Protein AF-A0A8H7N6A6-F1 (afdb_monomer_lite)

pLDDT: mean 78.44, std 23.25, range [28.3, 98.19]

Organism: Bionectria ochroleuca (NCBI:txid29856)

Structure (mmCIF, N/CA/C/O backbone):
data_AF-A0A8H7N6A6-F1
#
_entry.id   AF-A0A8H7N6A6-F1
#
loop_
_atom_site.group_PDB
_atom_site.id
_atom_site.type_symbol
_atom_site.label_atom_id
_atom_site.label_alt_id
_atom_site.label_comp_id
_atom_site.label_asym_id
_atom_site.label_entity_id
_atom_site.label_seq_id
_atom_site.pdbx_PDB_ins_code
_atom_site.Cartn_x
_atom_site.Cartn_y
_atom_site.Cartn_z
_atom_site.occupancy
_atom_site.B_iso_or_equiv
_atom_site.auth_seq_id
_atom_site.auth_comp_id
_atom_site.auth_asym_id
_atom_site.auth_atom_id
_atom_site.pdbx_PDB_model_num
ATOM 1 N N . MET A 1 1 ? -47.016 -8.097 -30.592 1.00 39.12 1 MET A N 1
ATOM 2 C CA . MET A 1 1 ? -47.260 -6.899 -29.763 1.00 39.12 1 MET A CA 1
ATOM 3 C C . MET A 1 1 ? -45.907 -6.439 -29.266 1.00 39.12 1 MET A C 1
ATOM 5 O O . MET A 1 1 ? -45.205 -7.237 -28.664 1.00 39.12 1 MET A O 1
ATOM 9 N N . ALA A 1 2 ? -45.489 -5.249 -29.687 1.00 33.84 2 ALA A N 1
ATOM 10 C CA . ALA A 1 2 ? -44.173 -4.687 -29.417 1.00 33.84 2 ALA A CA 1
ATOM 11 C C . ALA A 1 2 ? -44.199 -3.941 -28.079 1.00 33.84 2 ALA A C 1
ATOM 13 O O . ALA A 1 2 ? -45.105 -3.139 -27.869 1.00 33.84 2 ALA A O 1
ATOM 14 N N . GLU A 1 3 ? -43.209 -4.167 -27.219 1.00 33.84 3 GLU A N 1
ATOM 15 C CA . GLU A 1 3 ? -42.997 -3.360 -26.018 1.00 33.84 3 GLU A CA 1
ATOM 16 C C . GLU A 1 3 ? -41.668 -2.620 -26.182 1.00 33.84 3 GLU A C 1
ATOM 18 O O . GLU A 1 3 ? -40.612 -3.225 -26.368 1.00 33.84 3 GLU A O 1
ATOM 23 N N . LYS A 1 4 ? -41.763 -1.291 -26.248 1.00 35.66 4 LYS A N 1
ATOM 24 C CA . LYS A 1 4 ? -40.658 -0.369 -26.494 1.00 35.66 4 LYS A CA 1
ATOM 25 C C . LYS A 1 4 ? -40.392 0.407 -25.208 1.00 35.66 4 LYS A C 1
ATOM 27 O O . LYS A 1 4 ? -41.273 1.083 -24.691 1.00 35.66 4 LYS A O 1
ATOM 32 N N . THR A 1 5 ? -39.158 0.302 -24.738 1.00 40.09 5 THR A N 1
ATOM 33 C CA . THR A 1 5 ? -38.489 1.125 -23.726 1.00 40.09 5 THR A CA 1
ATOM 34 C C . THR A 1 5 ? -38.559 2.617 -24.070 1.00 40.09 5 THR A C 1
ATOM 36 O O . THR A 1 5 ? -38.318 2.963 -25.224 1.00 40.09 5 THR A O 1
ATOM 39 N N . SER A 1 6 ? -38.787 3.496 -23.084 1.00 33.41 6 SER A N 1
ATOM 40 C CA . SER A 1 6 ? -37.985 4.723 -22.876 1.00 33.41 6 SER A CA 1
ATOM 41 C C . SER A 1 6 ? -38.467 5.504 -21.648 1.00 33.41 6 SER A C 1
ATOM 43 O O . SER A 1 6 ? -39.597 5.982 -21.608 1.00 33.41 6 SER A O 1
ATOM 45 N N . ALA A 1 7 ? -37.570 5.678 -20.680 1.00 40.75 7 ALA A N 1
ATOM 46 C CA . ALA A 1 7 ? -37.582 6.787 -19.733 1.00 40.75 7 ALA A CA 1
ATOM 47 C C . ALA A 1 7 ? -36.915 8.010 -20.389 1.00 40.75 7 ALA A C 1
ATOM 49 O O . ALA A 1 7 ? -35.966 7.814 -21.141 1.00 40.75 7 ALA A O 1
ATOM 50 N N . THR A 1 8 ? -37.385 9.228 -20.100 1.00 30.12 8 THR A N 1
ATOM 51 C CA . THR A 1 8 ? -36.695 10.527 -20.316 1.00 30.12 8 THR A CA 1
ATOM 52 C C . THR A 1 8 ? -37.594 11.615 -19.716 1.00 30.12 8 THR A C 1
ATOM 54 O O . THR A 1 8 ? -38.739 11.743 -20.132 1.00 30.12 8 THR A O 1
ATOM 57 N N . SER A 1 9 ? -37.215 12.208 -18.583 1.00 31.91 9 SER A N 1
ATOM 58 C CA . SER A 1 9 ? -36.374 13.414 -18.444 1.00 31.91 9 SER A CA 1
ATOM 59 C C . SER A 1 9 ? -37.198 14.701 -18.521 1.00 31.91 9 SER A C 1
ATOM 61 O O . SER A 1 9 ? -37.598 15.138 -19.596 1.00 31.91 9 SER A O 1
ATOM 63 N N . GLU A 1 10 ? -37.394 15.306 -17.350 1.00 34.97 10 GLU A N 1
ATOM 64 C CA . GLU A 1 10 ? -37.836 16.686 -17.158 1.00 34.97 10 GLU A CA 1
ATOM 65 C C . GLU A 1 10 ? -36.846 17.670 -17.804 1.00 34.97 10 GLU A C 1
ATOM 67 O O . GLU A 1 10 ? -35.636 17.430 -17.861 1.00 34.97 10 GLU A O 1
ATOM 72 N N . SER A 1 11 ? -37.356 18.796 -18.300 1.00 30.48 11 SER A N 1
ATOM 73 C CA . SER A 1 11 ? -36.550 19.967 -18.635 1.00 30.48 11 SER A CA 1
ATOM 74 C C . SER A 1 11 ? -37.319 21.252 -18.353 1.00 30.48 11 SER A C 1
ATOM 76 O O . SER A 1 11 ? -38.506 21.381 -18.640 1.00 30.48 11 SER A O 1
ATOM 78 N N . LEU A 1 12 ? -36.561 22.152 -17.736 1.00 34.53 12 LEU A N 1
ATOM 79 C CA . LEU A 1 12 ? -36.854 23.467 -17.182 1.00 34.53 12 LEU A CA 1
ATOM 80 C C . LEU A 1 12 ? -37.311 24.491 -18.227 1.00 34.53 12 LEU A C 1
ATOM 82 O O . LEU A 1 12 ? -36.774 24.501 -19.331 1.00 34.53 12 LEU A O 1
ATOM 86 N N . GLN A 1 13 ? -38.193 25.407 -17.811 1.00 29.38 13 GLN A N 1
ATOM 87 C CA . GLN A 1 13 ? -38.386 26.797 -18.281 1.00 29.38 13 GLN A CA 1
ATOM 88 C C . GLN A 1 13 ? -39.581 27.358 -17.472 1.00 29.38 13 GLN A C 1
ATOM 90 O O . GLN A 1 13 ? -40.578 26.664 -17.328 1.00 29.38 13 GLN A O 1
ATOM 95 N N . SER A 1 14 ? -39.571 28.515 -16.807 1.00 28.30 14 SER A N 1
ATOM 96 C CA . SER A 1 14 ? -38.978 29.813 -17.134 1.00 28.30 14 SER A CA 1
ATOM 97 C C . SER A 1 14 ? -38.929 30.679 -15.865 1.00 28.30 14 SER A C 1
ATOM 99 O O . SER A 1 14 ? -39.858 30.624 -15.061 1.00 28.30 14 SER A O 1
ATOM 101 N N . LEU A 1 15 ? -37.893 31.504 -15.700 1.00 29.62 15 LEU A N 1
ATOM 102 C CA . LEU A 1 15 ? -37.878 32.600 -14.724 1.00 29.62 15 LEU A CA 1
ATOM 103 C C . LEU A 1 15 ? -38.031 33.926 -15.474 1.00 29.62 15 LEU A C 1
ATOM 105 O O . LEU A 1 15 ? -37.328 34.186 -16.449 1.00 29.62 15 LEU A O 1
ATOM 109 N N . GLU A 1 16 ? -39.005 34.708 -15.023 1.00 35.50 16 GLU A N 1
ATOM 110 C CA . GLU A 1 16 ? -39.427 36.009 -15.538 1.00 35.50 16 GLU A CA 1
ATOM 111 C C . GLU A 1 16 ? -38.366 37.099 -15.306 1.00 35.50 16 GLU A C 1
ATOM 113 O O . GLU A 1 16 ? -37.697 37.127 -14.273 1.00 35.50 16 GLU A O 1
ATOM 118 N N . VAL A 1 17 ? -38.234 38.008 -16.277 1.00 38.28 17 VAL A N 1
ATOM 119 C CA . VAL A 1 17 ? -37.330 39.170 -16.272 1.00 38.28 17 VAL A CA 1
ATOM 120 C C . VAL A 1 17 ? -38.139 40.427 -15.951 1.00 38.28 17 VAL A C 1
ATOM 122 O O . VAL A 1 17 ? -39.133 40.683 -16.624 1.00 38.28 17 VAL A O 1
ATOM 125 N N . LEU A 1 18 ? -37.685 41.241 -14.994 1.00 29.59 18 LEU A N 1
ATOM 126 C CA . LEU A 1 18 ? -38.195 42.591 -14.692 1.00 29.59 18 LEU A CA 1
ATOM 127 C C . LEU A 1 18 ? -37.026 43.488 -14.204 1.00 29.59 18 LEU A C 1
ATOM 129 O O . LEU A 1 18 ? -35.989 42.953 -13.812 1.00 29.59 18 LEU A O 1
ATOM 133 N N . PRO A 1 19 ? -37.114 44.827 -14.327 1.00 32.38 19 PRO A N 1
ATOM 134 C CA . PRO A 1 19 ? -36.216 45.599 -15.183 1.00 32.38 19 PRO A CA 1
ATOM 135 C C . PRO A 1 19 ? -35.225 46.504 -14.437 1.00 32.38 19 PRO A C 1
ATOM 137 O O . PRO A 1 19 ? -35.379 46.817 -13.260 1.00 32.38 19 PRO A O 1
ATOM 140 N N . LEU A 1 20 ? -34.214 46.928 -15.200 1.00 35.66 20 LEU A N 1
ATOM 141 C CA . LEU A 1 20 ? -33.162 47.883 -14.854 1.00 35.66 20 LEU A CA 1
ATOM 142 C C . LEU A 1 20 ? -33.741 49.276 -14.578 1.00 35.66 20 LEU A C 1
ATOM 144 O O . LEU A 1 20 ? -34.381 49.839 -15.467 1.00 35.66 20 LEU A O 1
ATOM 148 N N . ASP A 1 21 ? -33.431 49.841 -13.410 1.00 31.14 21 ASP A N 1
ATOM 149 C CA . ASP A 1 21 ? -33.543 51.279 -13.174 1.00 31.14 21 ASP A CA 1
ATOM 150 C C . ASP A 1 21 ? -32.323 51.847 -12.424 1.00 31.14 21 ASP A C 1
ATOM 152 O O . ASP A 1 21 ? -31.780 51.228 -11.511 1.00 31.14 21 ASP A O 1
ATOM 156 N N . GLU A 1 22 ? -31.925 53.003 -12.948 1.00 32.84 22 GLU A N 1
ATOM 157 C CA . GLU A 1 22 ? -30.964 54.068 -12.639 1.00 32.84 22 GLU A CA 1
ATOM 158 C C . GLU A 1 22 ? -29.810 53.986 -11.615 1.00 32.84 22 GLU A C 1
ATOM 160 O O . GLU A 1 22 ? -29.788 53.283 -10.612 1.00 32.84 22 GLU A O 1
ATOM 165 N N . ALA A 1 23 ? -28.796 54.802 -11.931 1.00 34.81 23 ALA A N 1
ATOM 166 C CA . ALA A 1 23 ? -27.423 54.764 -11.452 1.00 34.81 23 ALA A CA 1
ATOM 167 C C . ALA A 1 23 ? -27.067 55.795 -10.354 1.00 34.81 23 ALA A C 1
ATOM 169 O O . ALA A 1 23 ? -27.567 56.916 -10.350 1.00 34.81 23 ALA A O 1
ATOM 170 N N . ALA A 1 24 ? -26.012 55.428 -9.602 1.00 30.89 24 ALA A N 1
ATOM 171 C CA . ALA A 1 24 ? -24.982 56.258 -8.939 1.00 30.89 24 ALA A CA 1
ATOM 172 C C . ALA A 1 24 ? -25.265 56.825 -7.518 1.00 30.89 24 ALA A C 1
ATOM 174 O O . ALA A 1 24 ? -26.418 57.072 -7.183 1.00 30.89 24 ALA A O 1
ATOM 175 N N . PRO A 1 25 ? -24.227 57.099 -6.678 1.00 35.62 25 PRO A N 1
ATOM 176 C CA . PRO A 1 25 ? -22.789 57.098 -6.969 1.00 35.62 25 PRO A CA 1
ATOM 177 C C . PRO A 1 25 ? -21.911 56.217 -6.055 1.00 35.62 25 PRO A C 1
ATOM 179 O O . PRO A 1 25 ? -22.308 55.719 -5.005 1.00 35.62 25 PRO A O 1
ATOM 182 N N . ALA A 1 26 ? -20.665 56.067 -6.504 1.00 42.75 26 ALA A N 1
ATOM 183 C CA . ALA A 1 26 ? -19.569 55.380 -5.846 1.00 42.75 26 ALA A CA 1
ATOM 184 C C . ALA A 1 26 ? -19.300 55.890 -4.421 1.00 42.75 26 ALA A C 1
ATOM 186 O O . ALA A 1 26 ? -19.017 57.071 -4.211 1.00 42.75 26 ALA A O 1
ATOM 187 N N . GLN A 1 27 ? -19.284 54.961 -3.468 1.00 30.52 27 GLN A N 1
ATOM 188 C CA . GLN A 1 27 ? -18.574 55.117 -2.207 1.00 30.52 27 GLN A CA 1
ATOM 189 C C . GLN A 1 27 ? -17.660 53.911 -2.031 1.00 30.52 27 GLN A C 1
ATOM 191 O O . GLN A 1 27 ? -18.108 52.772 -1.900 1.00 30.52 27 GLN A O 1
ATOM 196 N N . SER A 1 28 ? -16.364 54.197 -2.103 1.00 42.62 28 SER A N 1
ATOM 197 C CA . SER A 1 28 ? -15.262 53.291 -1.827 1.00 42.62 28 SER A CA 1
ATOM 198 C C . SER A 1 28 ? -15.495 52.610 -0.481 1.00 42.62 28 SER A C 1
ATOM 200 O O . SER A 1 28 ? -15.364 53.240 0.565 1.00 42.62 28 SER A O 1
ATOM 202 N N . THR A 1 29 ? -15.876 51.340 -0.516 1.00 35.31 29 THR A N 1
ATOM 203 C CA . THR A 1 29 ? -15.938 50.478 0.661 1.00 35.31 29 THR A CA 1
ATOM 204 C C . THR A 1 29 ? -14.826 49.459 0.513 1.00 35.31 29 THR A C 1
ATOM 206 O O . THR A 1 29 ? -14.691 48.789 -0.509 1.00 35.31 29 THR A O 1
ATOM 209 N N . GLU A 1 30 ? -13.941 49.502 1.497 1.00 36.34 30 GLU A N 1
ATOM 210 C CA . GLU A 1 30 ? -12.704 48.752 1.607 1.00 36.34 30 GLU A CA 1
ATOM 211 C C . GLU A 1 30 ? -12.923 47.276 1.266 1.00 36.34 30 GLU A C 1
ATOM 213 O O . GLU A 1 30 ? -13.859 46.642 1.753 1.00 36.34 30 GLU A O 1
ATOM 218 N N . ALA A 1 31 ? -12.041 46.730 0.425 1.00 40.84 31 ALA A N 1
ATOM 219 C CA . ALA A 1 31 ? -11.913 45.296 0.243 1.00 40.84 31 ALA A CA 1
ATOM 220 C C . ALA A 1 31 ? -11.417 44.698 1.565 1.00 40.84 31 ALA A C 1
ATOM 222 O O . ALA A 1 31 ? -10.217 44.581 1.805 1.00 40.84 31 ALA A O 1
ATOM 223 N N . VAL A 1 32 ? -12.359 44.373 2.446 1.00 48.25 32 VAL A N 1
ATOM 224 C CA . VAL A 1 32 ? -12.123 43.446 3.542 1.00 48.25 32 VAL A CA 1
ATOM 225 C C . VAL A 1 32 ? -11.928 42.089 2.876 1.00 48.25 32 VAL A C 1
ATOM 227 O O . VAL A 1 32 ? -12.864 41.532 2.305 1.00 48.25 32 VAL A O 1
ATOM 230 N N . GLU A 1 33 ? -10.687 41.603 2.873 1.00 53.38 33 GLU A N 1
ATOM 231 C CA . GLU A 1 33 ? -10.379 40.203 2.597 1.00 53.38 33 GLU A CA 1
ATOM 232 C C . GLU A 1 33 ? -11.205 39.354 3.566 1.00 53.38 33 GLU A C 1
ATOM 234 O O . GLU A 1 33 ? -10.869 39.229 4.742 1.00 53.38 33 GLU A O 1
ATOM 239 N N . GLU A 1 34 ? -12.326 38.821 3.081 1.00 52.47 34 GLU A N 1
ATOM 240 C CA . GLU A 1 34 ? -13.097 37.793 3.769 1.00 52.47 34 GLU A CA 1
ATOM 241 C C . GLU A 1 34 ? -12.142 36.620 4.044 1.00 52.47 34 GLU A C 1
ATOM 243 O O . GLU A 1 34 ? -11.685 35.965 3.097 1.00 52.47 34 GLU A O 1
ATOM 248 N N . PRO A 1 35 ? -11.780 36.353 5.313 1.00 53.50 35 PRO A N 1
ATOM 249 C CA . PRO A 1 35 ? -10.972 35.194 5.629 1.00 53.50 35 PRO A CA 1
ATOM 250 C C . PRO A 1 35 ? -11.799 33.978 5.234 1.00 53.50 35 PRO A C 1
ATOM 252 O O . PRO A 1 35 ? -12.942 33.858 5.671 1.00 53.50 35 PRO A O 1
ATOM 255 N N . ALA A 1 36 ? -11.230 33.110 4.392 1.00 61.38 36 ALA A N 1
ATO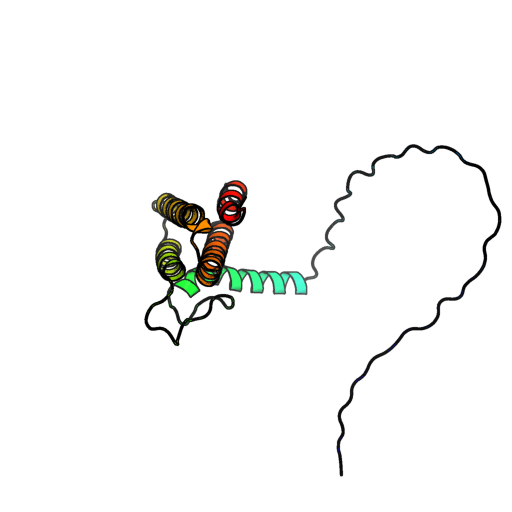M 256 C CA . ALA A 1 36 ? -11.862 31.894 3.896 1.00 61.38 36 ALA A CA 1
ATOM 257 C C . ALA A 1 36 ? -12.638 31.193 5.021 1.00 61.38 36 ALA A C 1
ATOM 259 O O . ALA A 1 36 ? -12.068 30.518 5.882 1.00 61.38 36 ALA A O 1
ATOM 260 N N . THR A 1 37 ? -13.951 31.411 5.047 1.00 61.44 37 THR A N 1
ATOM 261 C CA . THR A 1 37 ? -14.814 30.887 6.092 1.00 61.44 37 THR A CA 1
ATOM 262 C C . THR A 1 37 ? -14.993 29.417 5.779 1.00 61.44 37 THR A C 1
ATOM 264 O O . THR A 1 37 ? -15.627 29.042 4.791 1.00 61.44 37 THR A O 1
ATOM 267 N N . LEU A 1 38 ? -14.374 28.567 6.601 1.00 62.59 38 LEU A N 1
ATOM 268 C CA . LEU A 1 38 ? -14.543 27.123 6.516 1.00 62.59 38 LEU A CA 1
ATOM 269 C C . LEU A 1 38 ? -16.036 26.835 6.658 1.00 62.59 38 LEU A C 1
ATOM 271 O O . LEU A 1 38 ? -16.612 26.976 7.737 1.00 62.59 38 LEU A O 1
ATOM 275 N N . THR A 1 39 ? -16.681 26.501 5.543 1.00 70.69 39 THR A N 1
ATOM 276 C CA . THR A 1 39 ? -18.106 26.202 5.533 1.00 70.69 39 THR A CA 1
ATOM 277 C C . THR A 1 39 ? -18.290 24.943 6.360 1.00 70.69 39 THR A C 1
ATOM 279 O O . THR A 1 39 ? -17.727 23.897 6.032 1.00 70.69 39 THR A O 1
ATOM 282 N N . ALA A 1 40 ? -19.024 25.051 7.468 1.00 67.94 40 ALA A N 1
ATOM 283 C CA . ALA A 1 40 ? -19.257 23.917 8.343 1.00 67.94 40 ALA A CA 1
ATOM 284 C C . ALA A 1 40 ? -19.888 22.784 7.525 1.00 67.94 40 ALA A C 1
ATOM 286 O O . ALA A 1 40 ? -20.959 22.952 6.934 1.00 67.94 40 ALA A O 1
ATOM 287 N N . LEU A 1 41 ? -19.207 21.637 7.473 1.00 66.19 41 LEU A N 1
ATOM 288 C CA . LEU A 1 41 ? -19.764 20.435 6.872 1.00 66.19 41 LEU A CA 1
ATOM 289 C C . LEU A 1 41 ? -21.067 20.127 7.611 1.00 66.19 41 LEU A C 1
ATOM 291 O O . LEU A 1 41 ? -21.072 19.963 8.833 1.00 66.19 41 LEU A O 1
ATOM 295 N N . LYS A 1 42 ? -22.183 20.112 6.873 1.00 71.44 42 LYS A N 1
ATOM 296 C CA . LYS A 1 42 ? -23.501 19.771 7.414 1.00 71.44 42 LYS A CA 1
ATOM 297 C C . LYS A 1 42 ? -23.368 18.460 8.187 1.00 71.44 42 LYS A C 1
ATOM 299 O O . LYS A 1 42 ? -22.829 17.499 7.640 1.00 71.44 42 LYS A O 1
ATOM 304 N N . GLN A 1 43 ? -23.819 18.450 9.446 1.00 69.19 43 GLN A N 1
ATOM 305 C CA . GLN A 1 43 ? -23.735 17.271 10.310 1.00 69.19 43 GLN A CA 1
ATOM 306 C C . GLN A 1 43 ? -24.245 16.045 9.546 1.00 69.19 43 GLN A C 1
ATOM 308 O O . GLN A 1 43 ? -25.318 16.098 8.935 1.00 69.19 43 GLN A O 1
ATOM 313 N N . SER A 1 44 ? -23.428 14.990 9.514 1.00 68.56 44 SER A N 1
ATOM 314 C CA . SER A 1 44 ? -23.713 13.781 8.745 1.00 68.56 44 SER A CA 1
ATOM 315 C C . SER A 1 44 ? -25.041 13.187 9.198 1.00 68.56 44 SER A C 1
ATOM 317 O O . SER A 1 44 ? -25.276 13.041 10.397 1.00 68.56 44 SER A O 1
ATOM 319 N N . SER A 1 45 ? -25.915 12.843 8.250 1.00 85.94 45 SER A N 1
ATOM 320 C CA . SER A 1 45 ? -27.124 12.098 8.588 1.00 85.94 45 SER A CA 1
ATOM 321 C C . SER A 1 45 ? -26.742 10.711 9.137 1.00 85.94 45 SER A C 1
ATOM 323 O O . SER A 1 45 ? -25.666 10.203 8.796 1.00 85.94 45 SER A O 1
ATOM 325 N N . PRO A 1 46 ? -27.595 10.069 9.953 1.00 88.19 46 PRO A N 1
ATOM 326 C CA . PRO A 1 46 ? -27.321 8.729 10.478 1.00 88.19 46 PRO A CA 1
ATOM 327 C C . PRO A 1 46 ? -26.989 7.702 9.379 1.00 88.19 46 PRO A C 1
ATOM 329 O O . PRO A 1 46 ? -26.144 6.827 9.560 1.00 88.19 46 PRO A O 1
ATOM 332 N N . GLU A 1 47 ? -27.606 7.829 8.202 1.00 89.25 47 GLU A N 1
ATOM 333 C CA . GLU A 1 47 ? -27.354 6.967 7.042 1.00 89.25 47 GLU A CA 1
ATOM 334 C C . GLU A 1 47 ? -25.960 7.196 6.438 1.00 89.25 47 GLU A C 1
ATOM 336 O O . GLU A 1 47 ? -25.298 6.244 6.008 1.00 89.25 47 GLU A O 1
ATOM 341 N N . ALA A 1 48 ? -25.495 8.448 6.415 1.00 89.50 48 ALA A N 1
ATOM 342 C CA . ALA A 1 48 ? -24.156 8.792 5.951 1.00 89.50 48 ALA A CA 1
ATOM 343 C C . ALA A 1 48 ? -23.083 8.247 6.906 1.00 89.50 48 ALA A C 1
ATOM 345 O O . ALA A 1 48 ? -22.078 7.703 6.449 1.00 89.50 48 ALA A O 1
ATOM 346 N N . GLU A 1 49 ? -23.319 8.321 8.218 1.00 90.19 49 GLU A N 1
ATOM 347 C CA . GLU A 1 49 ? -22.421 7.772 9.240 1.00 90.19 49 GLU A CA 1
ATOM 348 C C . GLU A 1 49 ? -22.327 6.238 9.164 1.00 90.19 49 GLU A C 1
ATOM 350 O O . GLU A 1 49 ? -21.229 5.668 9.170 1.00 90.19 49 GLU A O 1
ATOM 355 N N . ALA A 1 50 ? -23.467 5.559 8.996 1.00 92.25 50 ALA A N 1
ATOM 356 C CA . ALA A 1 50 ? -23.503 4.114 8.781 1.00 92.25 50 ALA A CA 1
ATOM 357 C C . ALA A 1 50 ? -22.732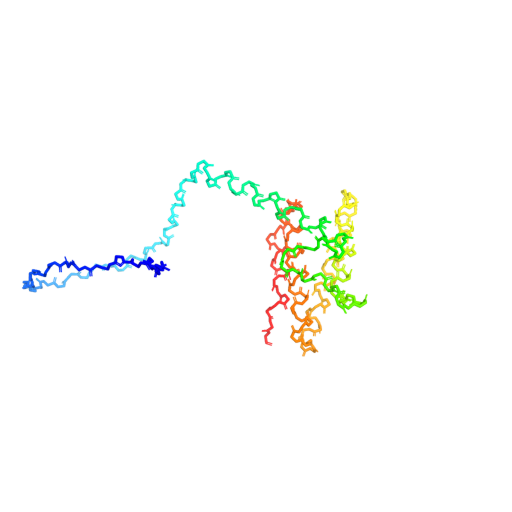 3.708 7.511 1.00 92.25 50 ALA A C 1
ATOM 359 O O . ALA A 1 50 ? -21.913 2.786 7.539 1.00 92.25 50 ALA A O 1
ATOM 360 N N . SER A 1 51 ? -22.937 4.435 6.409 1.00 93.44 51 SER A N 1
ATOM 361 C CA . SER A 1 51 ? -22.246 4.179 5.139 1.00 93.44 51 SER A CA 1
ATOM 362 C C . SER A 1 51 ? -20.735 4.395 5.258 1.00 93.44 51 SER A C 1
ATOM 364 O O . SER A 1 51 ? -19.952 3.563 4.796 1.00 93.44 51 SER A O 1
ATOM 366 N N . ALA A 1 52 ? -20.310 5.470 5.929 1.00 92.69 52 ALA A N 1
ATOM 367 C CA . ALA A 1 52 ? -18.902 5.750 6.188 1.00 92.69 52 ALA A CA 1
ATOM 368 C C . ALA A 1 52 ? -18.257 4.643 7.031 1.00 92.69 52 ALA A C 1
ATOM 370 O O . ALA A 1 52 ? -17.161 4.182 6.716 1.00 92.69 52 ALA A O 1
ATOM 371 N N . THR A 1 53 ? -18.960 4.146 8.050 1.00 93.31 53 THR A N 1
ATOM 372 C CA . THR A 1 53 ? -18.473 3.052 8.900 1.00 93.31 53 THR A CA 1
ATOM 373 C C . THR A 1 53 ? -18.218 1.785 8.087 1.00 93.31 53 THR A C 1
ATOM 375 O O . THR A 1 53 ? -17.169 1.153 8.244 1.00 93.31 53 THR A O 1
ATOM 378 N N . ILE A 1 54 ? -19.132 1.433 7.180 1.00 95.12 54 ILE A N 1
ATOM 379 C CA . ILE A 1 54 ? -18.976 0.279 6.286 1.00 95.12 54 ILE A CA 1
ATOM 380 C C . ILE A 1 54 ? -17.779 0.482 5.354 1.00 95.12 54 ILE A C 1
ATOM 382 O O . ILE A 1 54 ? -16.915 -0.391 5.270 1.00 95.12 54 ILE A O 1
ATOM 386 N N . LEU A 1 55 ? -17.675 1.646 4.706 1.00 94.00 55 LEU A N 1
ATOM 387 C CA . LEU A 1 55 ? -16.552 1.957 3.818 1.00 94.00 55 LEU A CA 1
ATOM 388 C C . LEU A 1 55 ? -15.210 1.878 4.547 1.00 94.00 55 LEU A C 1
ATOM 390 O O . LEU A 1 55 ? -14.255 1.313 4.015 1.00 94.00 55 LEU A O 1
ATOM 394 N N . MET A 1 56 ? -15.140 2.369 5.784 1.00 92.88 56 MET A N 1
ATOM 395 C CA . MET A 1 56 ? -13.917 2.280 6.573 1.00 92.88 56 MET A CA 1
ATOM 396 C C . MET A 1 56 ? -13.562 0.839 6.947 1.00 92.88 56 MET A C 1
ATOM 398 O O . MET A 1 56 ? -12.378 0.509 6.976 1.00 92.88 56 MET A O 1
ATOM 402 N N . HIS A 1 57 ? -14.541 -0.041 7.182 1.00 93.94 57 HIS A N 1
ATOM 403 C CA . HIS A 1 57 ? -14.272 -1.475 7.348 1.00 93.94 57 HIS A CA 1
ATOM 404 C C . HIS A 1 57 ? -13.734 -2.101 6.056 1.00 93.94 57 HIS A C 1
ATOM 406 O O . HIS A 1 57 ? -12.768 -2.864 6.105 1.00 93.94 57 HIS A O 1
ATOM 412 N N . CYS A 1 58 ? -14.298 -1.740 4.899 1.00 93.88 58 CYS A N 1
ATOM 413 C CA . CYS A 1 58 ? -13.798 -2.200 3.605 1.00 93.88 58 CYS A CA 1
ATOM 414 C C . CYS A 1 58 ? -12.344 -1.762 3.389 1.00 93.88 58 CYS A C 1
ATOM 416 O O . CYS A 1 58 ? -11.488 -2.608 3.151 1.00 93.88 58 CYS A O 1
ATOM 418 N N . ILE A 1 59 ? -12.036 -0.474 3.552 1.00 95.00 59 ILE A N 1
ATOM 419 C CA . ILE A 1 59 ? -10.680 0.062 3.358 1.00 95.00 59 ILE A CA 1
ATOM 420 C C . ILE A 1 59 ? -9.686 -0.590 4.331 1.00 95.00 59 ILE A C 1
ATOM 422 O O . ILE A 1 59 ? -8.595 -0.990 3.922 1.00 95.00 59 ILE A O 1
ATOM 426 N N . ARG A 1 60 ? -10.077 -0.792 5.598 1.00 95.12 60 ARG A N 1
ATOM 427 C CA . ARG A 1 60 ? -9.249 -1.476 6.608 1.00 95.12 60 ARG A CA 1
ATOM 428 C C . ARG A 1 60 ? -8.891 -2.916 6.244 1.00 95.12 60 ARG A C 1
ATOM 430 O O . ARG A 1 60 ? -7.860 -3.412 6.692 1.00 95.12 60 ARG A O 1
ATOM 437 N N . SER A 1 61 ? -9.701 -3.580 5.422 1.00 96.81 61 SER A N 1
ATOM 438 C CA . SER A 1 61 ? -9.428 -4.948 4.971 1.00 96.81 61 SER A CA 1
ATOM 439 C C . SER A 1 61 ? -8.364 -5.031 3.868 1.00 96.81 61 SER A C 1
ATOM 441 O O . SER A 1 61 ? -7.799 -6.101 3.646 1.00 96.81 61 SER A O 1
ATOM 443 N N . TYR A 1 62 ? -8.032 -3.922 3.197 1.00 97.62 62 TYR A N 1
ATOM 444 C CA . TYR A 1 62 ? -7.185 -3.944 1.999 1.00 97.62 62 TYR A CA 1
ATOM 445 C C . TYR A 1 62 ? -5.748 -4.449 2.234 1.00 97.62 62 TYR A C 1
ATOM 447 O O . TYR A 1 62 ? -5.267 -5.235 1.415 1.00 97.62 62 TYR A O 1
ATOM 455 N N . PRO A 1 63 ? -5.066 -4.129 3.352 1.00 97.19 63 PRO A N 1
ATOM 456 C CA . PRO A 1 63 ? -3.786 -4.762 3.672 1.00 97.19 63 PRO A CA 1
ATOM 457 C C . PRO A 1 63 ? -3.895 -6.286 3.858 1.00 97.19 63 PRO A C 1
ATOM 459 O O . PRO A 1 63 ? -3.026 -7.025 3.409 1.00 97.19 63 PRO A O 1
ATOM 462 N N . GLN A 1 64 ? -4.980 -6.794 4.455 1.00 97.62 64 GLN A N 1
ATOM 463 C CA . GLN A 1 64 ? -5.199 -8.244 4.592 1.00 97.62 64 GLN A CA 1
ATOM 464 C C . GLN A 1 64 ? -5.532 -8.908 3.250 1.00 97.62 64 GLN A C 1
ATOM 466 O O . GLN A 1 64 ? -5.098 -10.020 2.957 1.00 97.62 64 GLN A O 1
ATOM 471 N N . MET A 1 65 ? -6.274 -8.207 2.401 1.00 98.06 65 MET A N 1
ATOM 472 C CA . MET A 1 65 ? -6.583 -8.614 1.033 1.00 98.06 65 MET A CA 1
ATOM 473 C C . MET A 1 65 ? -5.323 -8.789 0.172 1.00 98.06 65 MET A C 1
ATOM 475 O O . MET A 1 65 ? -5.278 -9.680 -0.676 1.00 98.06 65 MET A O 1
ATOM 479 N N . MET A 1 66 ? -4.260 -8.025 0.445 1.00 97.88 66 MET A N 1
ATOM 480 C CA . MET A 1 66 ? -2.958 -8.167 -0.218 1.00 97.88 66 MET A CA 1
ATOM 481 C C . MET A 1 66 ? -2.194 -9.452 0.147 1.00 97.88 66 MET A C 1
ATOM 483 O O . MET A 1 66 ? -1.199 -9.761 -0.500 1.00 97.88 66 MET A O 1
ATOM 487 N N . LEU A 1 67 ? -2.646 -10.259 1.117 1.00 96.81 67 LEU A N 1
ATOM 488 C CA . LEU A 1 67 ? -1.984 -11.528 1.458 1.00 96.81 67 LEU A CA 1
ATOM 489 C C . LEU A 1 67 ? -2.110 -12.590 0.355 1.00 96.81 67 LEU A C 1
ATOM 491 O O . LEU A 1 67 ? -1.320 -13.536 0.318 1.00 96.81 67 LEU A O 1
ATOM 495 N N . ARG A 1 68 ? -3.104 -12.470 -0.536 1.00 95.06 68 ARG A N 1
ATOM 496 C CA . ARG A 1 68 ? -3.348 -13.417 -1.634 1.00 95.06 68 ARG A CA 1
ATOM 497 C C . ARG A 1 68 ? -3.696 -12.664 -2.913 1.00 95.06 68 ARG A C 1
ATOM 499 O O . ARG A 1 68 ? -4.491 -11.732 -2.897 1.00 95.06 68 ARG A O 1
ATOM 506 N N . ARG A 1 69 ? -3.159 -13.117 -4.050 1.00 93.38 69 ARG A N 1
ATOM 507 C CA . ARG A 1 69 ? -3.372 -12.469 -5.362 1.00 93.38 69 ARG A CA 1
ATOM 508 C C . ARG A 1 69 ? -4.850 -12.409 -5.762 1.00 93.38 69 ARG A C 1
ATOM 510 O O . ARG A 1 69 ? -5.296 -11.444 -6.367 1.00 93.38 69 ARG A O 1
ATOM 517 N N . GLN A 1 70 ? -5.617 -13.443 -5.419 1.00 93.00 70 GLN A N 1
ATOM 518 C CA . GLN A 1 70 ? -7.035 -13.563 -5.777 1.00 93.00 70 GLN A CA 1
ATOM 519 C C . GLN A 1 70 ? -7.934 -12.622 -4.973 1.00 93.00 70 GLN A C 1
ATOM 521 O O . GLN A 1 70 ? -9.077 -12.401 -5.359 1.00 93.00 70 GLN A O 1
ATOM 526 N N . THR A 1 71 ? -7.436 -12.102 -3.852 1.00 96.06 71 THR A N 1
ATOM 527 C CA . THR A 1 71 ? -8.198 -11.244 -2.946 1.00 96.06 71 THR A CA 1
ATOM 528 C C . THR A 1 71 ? -7.738 -9.804 -3.010 1.00 96.06 71 THR A C 1
ATOM 530 O O . THR A 1 71 ? -8.045 -9.063 -2.092 1.00 96.06 71 THR A O 1
ATOM 533 N N . PHE A 1 72 ? -6.995 -9.398 -4.041 1.00 97.12 72 PHE A N 1
ATOM 534 C CA . PHE A 1 72 ? -6.521 -8.026 -4.145 1.00 97.12 72 PHE A CA 1
ATOM 535 C C . PHE A 1 72 ? -7.652 -6.990 -4.075 1.00 97.12 72 PHE A C 1
ATOM 537 O O . PHE A 1 72 ? -8.771 -7.262 -4.520 1.00 97.12 72 PHE A O 1
ATOM 544 N N . PRO A 1 73 ? -7.369 -5.796 -3.519 1.00 97.00 73 PRO A N 1
ATOM 545 C CA . PRO A 1 73 ? -8.320 -4.691 -3.494 1.00 97.00 73 PRO A CA 1
ATOM 546 C C . PRO A 1 73 ? -8.849 -4.347 -4.893 1.00 97.00 73 PRO A C 1
ATOM 548 O O . PRO A 1 73 ? -8.130 -4.522 -5.876 1.00 97.00 73 PRO A O 1
ATOM 551 N N . PRO A 1 74 ? -10.073 -3.798 -5.007 1.00 94.81 74 PRO A N 1
ATOM 552 C CA . PRO A 1 74 ? -10.774 -3.639 -6.289 1.00 94.81 74 PRO A CA 1
ATOM 553 C C . PRO A 1 74 ? -10.085 -2.701 -7.297 1.00 94.81 74 PRO A C 1
ATOM 555 O O . PRO A 1 74 ? -10.459 -2.679 -8.465 1.00 94.81 74 PRO A O 1
ATOM 558 N N . PHE A 1 75 ? -9.070 -1.943 -6.875 1.00 95.12 75 PHE A N 1
ATOM 559 C CA . PHE A 1 75 ? -8.255 -1.086 -7.741 1.00 95.12 75 PHE A CA 1
ATOM 560 C C . PHE A 1 75 ? -6.968 -1.761 -8.250 1.00 95.12 75 PHE A C 1
ATOM 562 O O . PHE A 1 75 ? -6.226 -1.157 -9.028 1.00 95.12 75 PHE A O 1
ATOM 569 N N . ILE A 1 76 ? -6.686 -2.998 -7.828 1.00 96.12 76 ILE A N 1
ATOM 570 C CA . ILE A 1 76 ? -5.522 -3.783 -8.245 1.00 96.12 76 ILE A CA 1
ATOM 571 C C . ILE A 1 76 ? -6.011 -5.007 -9.013 1.00 96.12 76 ILE A C 1
ATOM 573 O O . ILE A 1 76 ? -6.746 -5.847 -8.500 1.00 96.12 76 ILE A O 1
ATOM 577 N N . HIS A 1 77 ? -5.574 -5.133 -10.264 1.00 92.50 77 HIS A N 1
ATOM 578 C CA . HIS A 1 77 ? -5.917 -6.291 -11.077 1.00 92.50 77 HIS A CA 1
ATOM 579 C C . HIS A 1 77 ? -5.305 -7.578 -10.463 1.00 92.50 77 HIS A C 1
ATOM 581 O O . HIS A 1 77 ? -4.137 -7.558 -10.077 1.00 92.50 77 HIS A O 1
ATOM 587 N N . PRO A 1 78 ? -6.010 -8.727 -10.405 1.00 86.44 78 PRO A N 1
ATOM 588 C CA . PRO A 1 78 ? -5.469 -9.973 -9.826 1.00 86.44 78 PRO A CA 1
ATOM 589 C C . PRO A 1 78 ? -4.323 -10.633 -10.616 1.00 86.44 78 PRO A C 1
ATOM 591 O O . PRO A 1 78 ? -3.719 -11.594 -10.149 1.00 86.44 78 PRO A O 1
ATOM 594 N N . HIS A 1 79 ? -4.042 -10.149 -11.831 1.00 89.56 79 HIS A N 1
ATOM 595 C CA . HIS A 1 79 ? -3.020 -10.674 -12.756 1.00 89.56 79 HIS A CA 1
ATOM 596 C C . HIS A 1 79 ? -3.156 -12.179 -13.049 1.00 89.56 79 HIS A C 1
ATOM 598 O O . HIS A 1 79 ? -2.168 -12.862 -13.281 1.00 89.56 79 HIS A O 1
ATOM 604 N N . TRP A 1 80 ? -4.389 -12.696 -13.092 1.00 87.44 80 TRP A N 1
ATOM 605 C CA . TRP A 1 80 ? -4.682 -14.122 -13.311 1.00 87.44 80 TRP A CA 1
ATOM 606 C C . TRP A 1 80 ? -4.137 -14.689 -14.632 1.00 87.44 80 TRP A C 1
ATOM 608 O O . TRP A 1 80 ? -3.920 -15.891 -14.734 1.00 87.44 80 TRP A O 1
ATOM 618 N N . HIS A 1 81 ? -3.910 -13.834 -15.631 1.00 87.38 81 HIS A N 1
ATOM 619 C CA . HIS A 1 81 ? -3.370 -14.212 -16.938 1.00 87.38 81 HIS A CA 1
ATOM 620 C C . HIS A 1 81 ? -1.835 -14.302 -16.973 1.00 87.38 81 HIS A C 1
ATOM 622 O O . HIS A 1 81 ? -1.286 -14.741 -17.980 1.00 87.38 81 HIS A O 1
ATOM 628 N N . THR A 1 82 ? -1.136 -13.890 -15.909 1.00 87.62 82 THR A N 1
ATOM 629 C CA . THR A 1 82 ? 0.332 -13.861 -15.861 1.00 87.62 82 THR A CA 1
ATOM 630 C C . THR A 1 82 ? 0.842 -14.731 -14.720 1.00 87.62 82 THR A C 1
ATOM 632 O O . THR A 1 82 ? 0.390 -14.623 -13.583 1.00 87.62 82 THR A O 1
ATOM 635 N N . GLU A 1 83 ? 1.840 -15.572 -14.992 1.00 87.50 83 GLU A N 1
ATOM 636 C CA . GLU A 1 83 ? 2.456 -16.422 -13.962 1.00 87.50 83 GLU A CA 1
ATOM 637 C C . GLU A 1 83 ? 3.177 -15.593 -12.884 1.00 87.50 83 GLU A C 1
ATOM 639 O O . GLU A 1 83 ? 3.111 -15.874 -11.678 1.00 87.50 83 GLU A O 1
ATOM 644 N N . ARG A 1 84 ? 3.854 -14.528 -13.328 1.00 89.69 84 ARG A N 1
ATOM 645 C CA . ARG A 1 84 ? 4.606 -13.604 -12.480 1.00 89.69 84 ARG A CA 1
ATOM 646 C C . ARG A 1 84 ? 3.816 -12.324 -12.250 1.00 89.69 84 ARG A C 1
ATOM 648 O O . ARG A 1 84 ? 3.345 -11.685 -13.186 1.00 89.69 84 ARG A O 1
ATOM 655 N N . LEU A 1 85 ? 3.694 -11.959 -10.982 1.00 92.62 85 LEU A N 1
ATOM 656 C CA . LEU A 1 85 ? 3.127 -10.684 -10.572 1.00 92.62 85 LEU A CA 1
ATOM 657 C C . LEU A 1 85 ? 4.189 -9.581 -10.763 1.00 92.62 85 LEU A C 1
ATOM 659 O O . LEU A 1 85 ? 5.370 -9.875 -10.560 1.00 92.62 85 LEU A O 1
ATOM 663 N N . PRO A 1 86 ? 3.808 -8.344 -11.136 1.00 93.44 86 PRO A N 1
ATOM 664 C CA . PRO A 1 86 ? 4.735 -7.217 -11.166 1.00 93.44 86 PRO A CA 1
ATOM 665 C C . PRO A 1 86 ? 5.485 -7.066 -9.841 1.00 93.44 86 PRO A C 1
ATOM 667 O O . PRO A 1 86 ? 4.884 -7.211 -8.774 1.00 93.44 86 PRO A O 1
ATOM 670 N N . GLU A 1 87 ? 6.778 -6.750 -9.911 1.00 94.25 87 GLU A N 1
ATOM 671 C CA . GLU A 1 87 ? 7.669 -6.670 -8.746 1.00 94.25 87 GLU A CA 1
ATOM 672 C C . GLU A 1 87 ? 7.113 -5.760 -7.645 1.00 94.25 87 GLU A C 1
ATOM 674 O O . GLU A 1 87 ? 7.004 -6.185 -6.498 1.00 94.25 87 GLU A O 1
ATOM 679 N N . ASN A 1 88 ? 6.636 -4.567 -8.009 1.00 95.12 88 ASN A N 1
ATOM 680 C CA . ASN A 1 88 ? 6.049 -3.603 -7.072 1.00 95.12 88 ASN A CA 1
ATOM 681 C C . ASN A 1 88 ? 4.896 -4.209 -6.257 1.00 95.12 88 ASN A C 1
ATOM 683 O O . ASN A 1 88 ? 4.767 -3.959 -5.060 1.00 95.12 88 ASN A O 1
ATOM 687 N N . LEU A 1 89 ? 4.069 -5.055 -6.882 1.00 96.50 89 LEU A N 1
ATOM 688 C CA . LEU A 1 89 ? 2.971 -5.728 -6.194 1.00 96.50 89 LEU A CA 1
ATOM 689 C C . LEU A 1 89 ? 3.461 -6.924 -5.369 1.00 96.50 89 LEU A C 1
ATOM 691 O O . LEU A 1 89 ? 2.906 -7.167 -4.304 1.00 96.50 89 LEU A O 1
ATOM 695 N N . VAL A 1 90 ? 4.503 -7.645 -5.798 1.00 96.69 90 VAL A N 1
ATOM 696 C CA . VAL A 1 90 ? 5.134 -8.715 -4.995 1.00 96.69 90 VAL A CA 1
ATOM 697 C C . VAL A 1 90 ? 5.730 -8.148 -3.704 1.00 96.69 90 VAL A C 1
ATOM 699 O O . VAL A 1 90 ? 5.501 -8.691 -2.618 1.00 96.69 90 VAL A O 1
ATOM 702 N N . ASN A 1 91 ? 6.443 -7.030 -3.807 1.00 97.62 91 ASN A N 1
ATOM 703 C CA . ASN A 1 91 ? 7.017 -6.337 -2.658 1.00 97.62 91 ASN A CA 1
ATOM 704 C C . ASN A 1 91 ? 5.908 -5.807 -1.744 1.00 97.62 91 ASN A C 1
ATOM 706 O O . ASN A 1 91 ? 5.939 -6.046 -0.536 1.00 97.62 91 ASN A O 1
ATOM 710 N N . CYS A 1 92 ? 4.863 -5.206 -2.323 1.00 98.00 92 CYS A N 1
ATOM 711 C CA . CYS A 1 92 ? 3.694 -4.753 -1.574 1.00 98.00 92 CYS A CA 1
ATOM 712 C C . CYS A 1 92 ? 2.985 -5.904 -0.832 1.00 98.00 92 CYS A C 1
ATOM 714 O O . CYS A 1 92 ? 2.629 -5.739 0.333 1.00 98.00 92 CYS A O 1
ATOM 716 N N . MET A 1 93 ? 2.839 -7.093 -1.439 1.00 97.94 93 MET A N 1
ATOM 717 C CA . MET A 1 93 ? 2.309 -8.286 -0.751 1.00 97.94 93 MET A CA 1
ATOM 718 C C . MET A 1 93 ? 3.171 -8.681 0.456 1.00 97.94 93 MET A C 1
ATOM 720 O O . MET A 1 93 ? 2.638 -9.012 1.514 1.00 97.94 93 MET A O 1
ATOM 724 N N . SER A 1 94 ? 4.496 -8.636 0.313 1.00 97.81 94 SER A N 1
ATOM 725 C CA . SER A 1 94 ? 5.441 -9.001 1.378 1.00 97.81 94 SER A CA 1
ATOM 726 C C . SER A 1 94 ? 5.390 -7.999 2.539 1.00 97.81 94 SER A C 1
ATOM 728 O O . SER A 1 94 ? 5.339 -8.385 3.707 1.00 97.81 94 SER A O 1
ATOM 730 N N . ILE A 1 95 ? 5.307 -6.703 2.227 1.00 98.19 95 ILE A N 1
ATOM 731 C CA . ILE A 1 95 ? 5.102 -5.636 3.215 1.00 98.19 95 ILE A CA 1
ATOM 732 C C . ILE A 1 95 ? 3.724 -5.765 3.879 1.00 98.19 95 ILE A C 1
ATOM 734 O O . ILE A 1 95 ? 3.605 -5.566 5.084 1.00 98.19 95 ILE A O 1
ATOM 738 N N . ALA A 1 96 ? 2.684 -6.161 3.142 1.00 98.06 96 ALA A N 1
ATOM 739 C CA . ALA A 1 96 ? 1.355 -6.406 3.700 1.00 98.06 96 ALA A CA 1
ATOM 740 C C . ALA A 1 96 ? 1.320 -7.590 4.668 1.00 98.06 96 ALA A C 1
ATOM 742 O O . ALA A 1 96 ? 0.661 -7.512 5.703 1.00 98.06 96 ALA A O 1
ATOM 743 N N . GLN A 1 97 ? 2.074 -8.653 4.389 1.00 97.62 97 GLN A N 1
ATOM 744 C CA . GLN A 1 97 ? 2.275 -9.745 5.342 1.00 97.62 97 GLN A CA 1
ATOM 745 C C . GLN A 1 97 ? 2.917 -9.230 6.630 1.00 97.62 97 GLN A C 1
ATOM 747 O O . GLN A 1 97 ? 2.362 -9.452 7.705 1.00 97.62 97 GLN A O 1
ATOM 752 N N . LEU A 1 98 ? 4.011 -8.470 6.509 1.00 97.00 98 LEU A N 1
ATOM 753 C CA . LEU A 1 98 ? 4.673 -7.843 7.651 1.00 97.00 98 LEU A CA 1
ATOM 754 C C . LEU A 1 98 ? 3.717 -6.933 8.434 1.00 97.00 98 LEU A 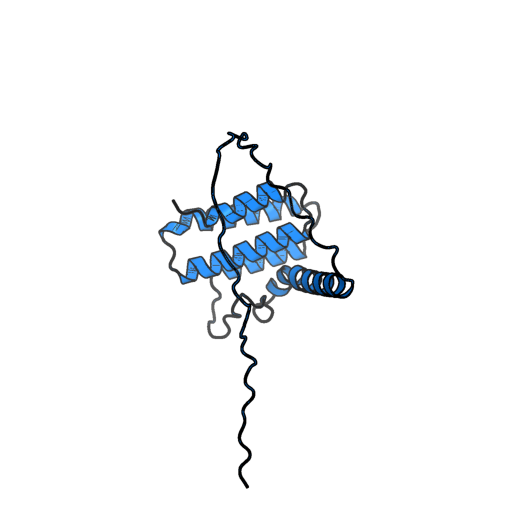C 1
ATOM 756 O O . LEU A 1 98 ? 3.699 -6.991 9.658 1.00 97.00 98 LEU A O 1
ATOM 760 N N . PHE A 1 99 ? 2.891 -6.144 7.742 1.00 97.06 99 PHE A N 1
ATOM 761 C CA . PHE A 1 99 ? 1.890 -5.272 8.352 1.00 97.06 99 PHE A CA 1
ATOM 762 C C . PHE A 1 99 ? 0.843 -6.056 9.145 1.00 97.06 99 PHE A C 1
ATOM 764 O O . PHE A 1 99 ? 0.515 -5.677 10.267 1.00 97.06 99 PHE A O 1
ATOM 771 N N . VAL A 1 100 ? 0.305 -7.145 8.593 1.00 96.25 100 VAL A N 1
ATOM 772 C CA . VAL A 1 100 ? -0.732 -7.946 9.264 1.00 96.25 100 VAL A CA 1
ATOM 773 C C . VAL A 1 100 ? -0.175 -8.675 10.486 1.00 96.25 100 VAL A C 1
ATOM 775 O O . VAL A 1 100 ? -0.877 -8.802 11.485 1.00 96.25 100 VAL A O 1
ATOM 778 N N . THR A 1 101 ? 1.082 -9.119 10.438 1.00 95.50 101 THR A N 1
ATOM 779 C CA . THR A 1 101 ? 1.748 -9.803 11.559 1.00 95.50 101 THR A CA 1
ATOM 780 C C . THR A 1 101 ? 2.543 -8.857 12.460 1.00 95.50 101 THR A C 1
ATOM 782 O O . THR A 1 101 ? 3.367 -9.316 13.256 1.00 95.50 101 THR A O 1
ATOM 785 N N . ARG A 1 102 ? 2.374 -7.538 12.308 1.00 94.19 102 ARG A N 1
ATOM 786 C CA . ARG A 1 102 ? 3.189 -6.568 13.039 1.00 94.19 102 ARG A CA 1
ATOM 787 C C . ARG A 1 102 ? 2.894 -6.599 14.538 1.00 94.19 102 ARG A C 1
ATOM 789 O O . ARG A 1 102 ? 1.769 -6.824 14.973 1.00 94.19 102 ARG A O 1
ATOM 796 N N . THR A 1 103 ? 3.923 -6.324 15.317 1.00 92.25 103 THR A N 1
ATOM 797 C CA . THR A 1 103 ? 3.896 -6.089 16.757 1.00 92.25 103 THR A CA 1
ATOM 798 C C . THR A 1 103 ? 4.448 -4.690 17.024 1.00 92.25 103 THR A C 1
ATOM 800 O O . THR A 1 103 ? 5.044 -4.062 16.145 1.00 92.25 103 THR A O 1
ATOM 803 N N . LEU A 1 104 ? 4.294 -4.189 18.251 1.00 87.50 104 LEU A N 1
ATOM 804 C CA . LEU A 1 104 ? 4.873 -2.896 18.639 1.00 87.50 104 LEU A CA 1
ATOM 805 C C . LEU A 1 104 ? 6.397 -2.855 18.418 1.00 87.50 104 LEU A C 1
ATOM 807 O O . LEU A 1 104 ? 6.941 -1.825 18.035 1.00 87.50 104 LEU A O 1
ATOM 811 N N . GLU A 1 105 ? 7.073 -3.993 18.589 1.00 89.75 105 GLU A N 1
ATOM 812 C CA . GLU A 1 105 ? 8.527 -4.115 18.448 1.00 89.75 105 GLU A CA 1
ATOM 813 C C . GLU A 1 105 ? 8.997 -4.040 16.989 1.00 89.75 105 GLU A C 1
ATOM 815 O O . GLU A 1 105 ? 10.063 -3.493 16.709 1.00 89.75 105 GLU A O 1
ATOM 820 N N . ASN A 1 106 ? 8.214 -4.575 16.045 1.00 91.12 106 ASN A N 1
ATOM 821 C CA . ASN A 1 106 ? 8.597 -4.628 14.631 1.00 91.12 106 ASN A CA 1
ATOM 822 C C . ASN A 1 106 ? 7.939 -3.534 13.765 1.00 91.12 106 ASN A C 1
ATOM 824 O O . ASN A 1 106 ? 8.304 -3.391 12.597 1.00 91.12 106 ASN A O 1
ATOM 828 N N . SER A 1 107 ? 7.045 -2.712 14.326 1.00 91.50 107 SER A N 1
ATOM 829 C CA . SER A 1 107 ? 6.454 -1.560 13.628 1.00 91.50 107 SER A CA 1
ATOM 830 C C . SER A 1 107 ? 7.514 -0.601 13.044 1.00 91.50 107 SER A C 1
ATOM 832 O O . SER A 1 107 ? 7.424 -0.267 11.860 1.00 91.50 107 SER A O 1
ATOM 834 N N . PRO A 1 108 ? 8.604 -0.231 13.753 1.00 92.19 108 PRO A N 1
ATOM 835 C CA . PRO A 1 108 ? 9.661 0.594 13.156 1.00 92.19 108 PRO A CA 1
ATOM 836 C C . PRO A 1 108 ? 10.340 -0.061 11.944 1.00 92.19 108 PRO A C 1
ATOM 838 O O . PRO A 1 108 ? 10.754 0.626 11.010 1.00 92.19 108 PRO A O 1
ATOM 841 N N . PHE A 1 109 ? 10.461 -1.393 11.946 1.00 95.12 109 PHE A N 1
ATOM 842 C CA . PHE A 1 109 ? 11.028 -2.143 10.827 1.00 95.12 109 PHE A CA 1
ATOM 843 C C . PHE A 1 109 ? 10.088 -2.150 9.615 1.00 95.12 109 PHE A C 1
ATOM 845 O O . PHE A 1 109 ? 10.553 -1.935 8.495 1.00 95.12 109 PHE A O 1
ATOM 852 N N . LEU A 1 110 ? 8.780 -2.314 9.829 1.00 95.25 110 LEU A N 1
ATOM 853 C CA . LEU A 1 110 ? 7.765 -2.157 8.785 1.00 95.25 110 LEU A CA 1
ATOM 854 C C . LEU A 1 110 ? 7.883 -0.791 8.102 1.00 95.25 110 LEU A C 1
ATOM 856 O O . LEU A 1 110 ? 7.999 -0.726 6.880 1.00 95.25 110 LEU A O 1
ATOM 860 N N . TRP A 1 111 ? 7.896 0.288 8.884 1.00 94.50 111 TRP A N 1
ATOM 861 C CA . TRP A 1 111 ? 7.920 1.643 8.336 1.00 94.50 111 TRP A CA 1
ATOM 862 C C . TRP A 1 111 ? 9.215 1.945 7.580 1.00 94.50 111 TRP A C 1
ATOM 864 O O . TRP A 1 111 ? 9.157 2.477 6.477 1.00 94.50 111 TRP A O 1
ATOM 874 N N . ARG A 1 112 ? 10.367 1.485 8.085 1.00 95.06 112 ARG A N 1
ATOM 875 C CA . ARG A 1 112 ? 11.637 1.556 7.344 1.00 95.06 112 ARG A CA 1
ATOM 876 C C . ARG A 1 112 ? 11.588 0.774 6.029 1.00 95.06 112 ARG A C 1
ATOM 878 O O . ARG A 1 112 ? 12.158 1.206 5.034 1.00 95.06 112 ARG A O 1
ATOM 885 N N . THR A 1 113 ? 10.925 -0.381 6.023 1.00 96.81 113 THR A N 1
ATOM 886 C CA . THR A 1 113 ? 10.771 -1.200 4.812 1.00 96.81 113 THR A CA 1
ATOM 887 C C . THR A 1 113 ? 9.915 -0.477 3.771 1.00 96.81 113 THR A C 1
ATOM 889 O O . THR A 1 113 ? 10.278 -0.461 2.598 1.00 96.81 113 THR A O 1
ATOM 892 N N . ILE A 1 114 ? 8.831 0.177 4.200 1.00 96.25 114 ILE A N 1
ATOM 893 C CA . ILE A 1 114 ? 8.000 1.025 3.336 1.00 96.25 114 ILE A CA 1
ATOM 894 C C . ILE A 1 114 ? 8.813 2.208 2.792 1.00 96.25 114 ILE A C 1
ATOM 896 O O . ILE A 1 114 ? 8.820 2.416 1.583 1.00 96.25 114 ILE A O 1
ATOM 900 N N . ASP A 1 115 ? 9.534 2.942 3.646 1.00 94.44 115 ASP A N 1
ATOM 901 C CA . ASP A 1 115 ? 10.352 4.093 3.231 1.00 94.44 115 ASP A CA 1
ATOM 902 C C . ASP A 1 115 ? 11.408 3.691 2.181 1.00 94.44 115 ASP A C 1
ATOM 904 O O . ASP A 1 115 ? 11.619 4.403 1.195 1.00 94.44 115 ASP A O 1
ATOM 908 N N . ASN A 1 116 ? 12.040 2.524 2.347 1.00 95.12 116 ASN A N 1
ATOM 909 C CA . ASN A 1 116 ? 13.007 1.993 1.384 1.00 95.12 116 ASN A CA 1
ATOM 910 C C . ASN A 1 116 ? 12.358 1.658 0.032 1.00 95.12 116 ASN A C 1
ATOM 912 O O . ASN A 1 116 ? 12.911 2.000 -1.012 1.00 95.12 116 ASN A O 1
ATOM 916 N N . GLU A 1 117 ? 11.185 1.020 0.037 1.00 95.69 117 GLU A N 1
ATOM 917 C CA . GLU A 1 117 ? 10.474 0.654 -1.195 1.00 95.69 117 GLU A CA 1
ATOM 918 C C . GLU A 1 117 ? 9.957 1.889 -1.949 1.00 95.69 117 GLU A C 1
ATOM 920 O O . GLU A 1 117 ? 10.037 1.979 -3.170 1.00 95.69 117 GLU A O 1
ATOM 925 N N . VAL A 1 118 ? 9.487 2.893 -1.216 1.00 93.56 118 VAL A N 1
ATOM 926 C CA . VAL A 1 118 ? 9.028 4.181 -1.756 1.00 93.56 118 VAL A CA 1
ATOM 927 C C . VAL A 1 118 ? 10.206 4.969 -2.339 1.00 93.56 118 VAL A C 1
ATOM 929 O O . VAL A 1 118 ? 10.101 5.541 -3.425 1.00 93.56 118 VAL A O 1
ATOM 932 N N . SER A 1 119 ? 11.365 4.935 -1.674 1.00 92.62 119 SER A N 1
ATOM 933 C CA . SER A 1 119 ? 12.606 5.523 -2.196 1.00 92.62 119 SER A CA 1
ATOM 934 C C . SER A 1 119 ? 13.058 4.843 -3.490 1.00 92.62 119 SER A C 1
ATOM 936 O O . SER A 1 119 ? 13.516 5.524 -4.408 1.00 92.62 119 SER A O 1
ATOM 938 N N . ARG A 1 120 ? 12.887 3.518 -3.601 1.00 92.75 120 ARG A N 1
ATOM 939 C CA . ARG A 1 120 ? 13.152 2.766 -4.836 1.00 92.75 120 ARG A CA 1
ATOM 940 C C . ARG A 1 120 ? 12.296 3.280 -5.994 1.00 92.75 120 ARG A C 1
ATOM 942 O O . ARG A 1 120 ? 12.852 3.606 -7.037 1.00 92.75 120 ARG A O 1
ATOM 949 N N . PHE A 1 121 ? 10.988 3.466 -5.786 1.00 92.31 121 PHE A N 1
ATOM 950 C CA . PHE A 1 121 ? 10.104 4.032 -6.815 1.00 92.31 121 PHE A CA 1
ATOM 951 C C . PHE A 1 121 ? 10.559 5.414 -7.286 1.00 92.31 121 PHE A C 1
ATOM 953 O O . PHE A 1 121 ? 10.564 5.677 -8.482 1.00 92.31 121 PHE A O 1
ATOM 960 N N . LYS A 1 122 ? 10.976 6.289 -6.362 1.00 88.38 122 LYS A N 1
ATOM 961 C CA . LYS A 1 122 ? 11.472 7.630 -6.704 1.00 88.38 122 LYS A CA 1
ATOM 962 C C . LYS A 1 122 ? 12.753 7.579 -7.540 1.00 88.38 122 LYS A C 1
ATOM 964 O O . LYS A 1 122 ? 12.896 8.349 -8.483 1.00 88.38 122 LYS A O 1
ATOM 969 N N . ASN A 1 123 ? 13.669 6.673 -7.205 1.00 87.75 123 ASN A N 1
ATOM 970 C CA . ASN A 1 123 ? 14.938 6.525 -7.920 1.00 87.75 123 ASN A CA 1
ATOM 971 C C . ASN A 1 123 ? 14.752 5.927 -9.322 1.00 87.75 123 ASN A C 1
ATOM 973 O O . ASN A 1 123 ? 15.490 6.282 -10.235 1.00 87.75 123 ASN A O 1
ATOM 977 N N . GLU A 1 124 ? 13.759 5.055 -9.496 1.00 85.31 124 GLU A N 1
ATOM 978 C CA . GLU A 1 124 ? 13.449 4.396 -10.771 1.00 85.31 124 GLU A CA 1
ATOM 979 C C . GLU A 1 124 ? 12.438 5.191 -11.627 1.00 85.31 124 GLU A C 1
ATOM 981 O O . GLU A 1 124 ? 12.236 4.869 -12.796 1.00 85.31 124 GLU A O 1
ATOM 986 N N . ALA A 1 125 ? 11.833 6.261 -11.092 1.00 78.62 125 ALA A N 1
ATOM 987 C CA . ALA A 1 125 ? 10.711 6.981 -11.706 1.00 78.62 125 ALA A CA 1
ATOM 988 C C . ALA A 1 125 ? 10.966 7.459 -13.147 1.00 78.62 125 ALA A C 1
ATOM 990 O O . ALA A 1 125 ? 10.055 7.418 -13.973 1.00 78.62 125 ALA A O 1
ATOM 991 N N . ASN A 1 126 ? 12.196 7.875 -13.465 1.00 74.56 126 ASN A N 1
ATOM 992 C CA . ASN A 1 126 ? 12.565 8.371 -14.798 1.00 74.56 126 ASN A CA 1
ATOM 993 C C . ASN A 1 126 ? 12.729 7.259 -15.849 1.00 74.56 126 ASN A C 1
ATOM 995 O O . ASN A 1 126 ? 12.720 7.541 -17.045 1.00 74.56 126 ASN A O 1
ATOM 999 N N . GLU A 1 127 ? 12.889 6.008 -15.418 1.00 78.62 127 GLU A N 1
ATOM 1000 C CA . GLU A 1 127 ? 13.139 4.848 -16.285 1.00 78.62 127 GLU A CA 1
ATOM 1001 C C . GLU A 1 127 ? 11.914 3.922 -16.387 1.00 78.62 127 GLU A C 1
ATOM 1003 O O . GLU A 1 127 ? 11.908 2.952 -17.149 1.00 78.62 127 GLU A O 1
ATOM 1008 N N . MET A 1 128 ? 10.856 4.214 -15.625 1.00 79.00 128 MET A N 1
ATOM 1009 C CA . MET A 1 128 ? 9.682 3.360 -15.505 1.00 79.00 128 MET A CA 1
ATOM 1010 C C . MET A 1 128 ? 8.708 3.513 -16.679 1.00 79.00 128 MET A C 1
ATOM 1012 O O . MET A 1 128 ? 8.224 4.599 -16.993 1.00 79.00 128 MET A O 1
ATOM 1016 N N . ASP A 1 129 ? 8.320 2.377 -17.262 1.00 87.56 129 ASP A N 1
ATOM 1017 C CA . ASP A 1 129 ? 7.173 2.300 -18.169 1.00 87.56 129 ASP A CA 1
ATOM 10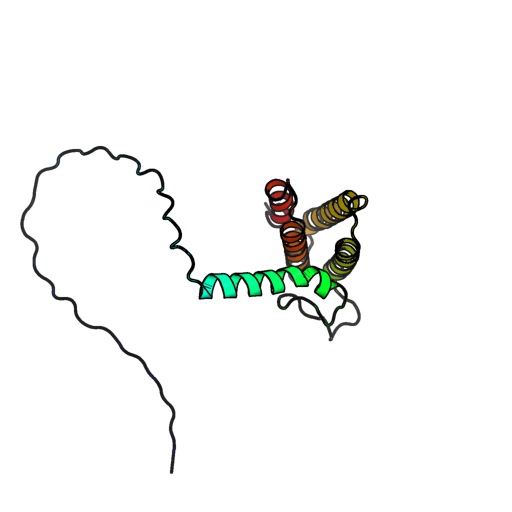18 C C . ASP A 1 129 ? 5.858 2.632 -17.436 1.00 87.56 129 ASP A C 1
ATOM 1020 O O . ASP A 1 129 ? 5.715 2.401 -16.230 1.00 87.56 129 ASP A O 1
ATOM 1024 N N . ALA A 1 130 ? 4.849 3.101 -18.174 1.00 89.25 130 ALA A N 1
ATOM 1025 C CA . ALA A 1 130 ? 3.552 3.505 -17.627 1.00 89.25 130 ALA A CA 1
ATOM 1026 C C . ALA A 1 130 ? 2.889 2.408 -16.771 1.00 89.25 130 ALA A C 1
ATOM 1028 O O . ALA A 1 130 ? 2.252 2.700 -15.756 1.00 89.25 130 ALA A O 1
ATOM 1029 N N . ARG A 1 131 ? 3.068 1.128 -17.130 1.00 88.62 131 ARG A N 1
ATOM 1030 C CA . ARG A 1 131 ? 2.552 -0.001 -16.335 1.00 88.62 131 ARG A CA 1
ATOM 1031 C C . ARG A 1 131 ? 3.269 -0.143 -14.993 1.00 88.62 131 ARG A C 1
ATOM 1033 O O . ARG A 1 131 ? 2.642 -0.476 -13.987 1.00 88.62 131 ARG A O 1
ATOM 1040 N N . VAL A 1 132 ? 4.574 0.117 -14.962 1.00 89.69 132 VAL A N 1
ATOM 1041 C CA . VAL A 1 132 ? 5.373 0.064 -13.733 1.00 89.69 132 VAL A CA 1
ATOM 1042 C C . VAL A 1 132 ? 4.962 1.212 -12.812 1.00 89.69 132 VAL A C 1
ATOM 1044 O O . VAL A 1 132 ? 4.692 0.964 -11.637 1.00 89.69 132 VAL A O 1
ATOM 1047 N N . VAL A 1 133 ? 4.759 2.418 -13.360 1.00 90.94 133 VAL A N 1
ATOM 1048 C CA . VAL A 1 133 ? 4.214 3.576 -12.624 1.00 90.94 133 VAL A CA 1
ATOM 1049 C C . VAL A 1 133 ? 2.838 3.268 -12.035 1.00 90.94 133 VAL A C 1
ATOM 1051 O O . VAL A 1 133 ? 2.606 3.517 -10.853 1.00 90.94 133 VAL A O 1
ATOM 1054 N N . GLN A 1 134 ? 1.941 2.650 -12.809 1.00 91.88 134 GLN A N 1
ATOM 1055 C CA . GLN A 1 134 ? 0.622 2.252 -12.315 1.00 91.88 134 GLN A CA 1
ATOM 1056 C C . GLN A 1 134 ? 0.725 1.297 -11.114 1.00 91.88 134 GLN A C 1
ATOM 1058 O O . GLN A 1 134 ? 0.050 1.496 -10.104 1.00 91.88 134 GLN A O 1
ATOM 1063 N N . THR A 1 135 ? 1.562 0.260 -11.203 1.00 94.19 135 THR A N 1
ATOM 1064 C CA . THR A 1 135 ? 1.715 -0.708 -10.101 1.00 94.19 135 THR A CA 1
ATOM 1065 C C . THR A 1 135 ? 2.396 -0.104 -8.871 1.00 94.19 135 THR A C 1
ATOM 1067 O O . THR A 1 135 ? 2.051 -0.476 -7.751 1.00 94.19 135 THR A O 1
ATOM 1070 N N . ALA A 1 136 ? 3.298 0.868 -9.053 1.00 94.25 136 ALA A N 1
ATOM 1071 C CA . ALA A 1 136 ? 3.869 1.649 -7.956 1.00 94.25 136 ALA A CA 1
ATOM 1072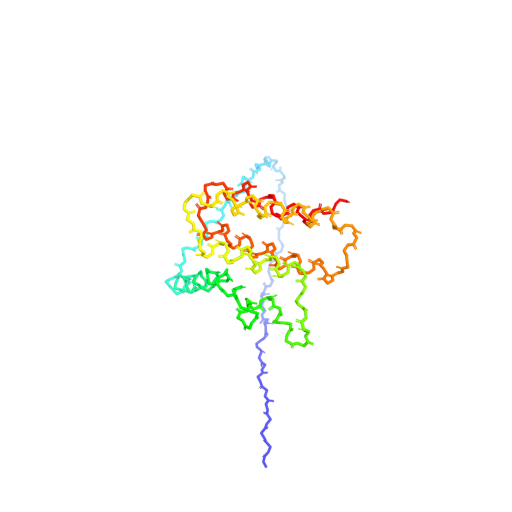 C C . ALA A 1 136 ? 2.799 2.522 -7.275 1.00 94.25 136 ALA A C 1
ATOM 1074 O O . ALA A 1 136 ? 2.681 2.498 -6.054 1.00 94.25 136 ALA A O 1
ATOM 1075 N N . ALA A 1 137 ? 1.948 3.211 -8.044 1.00 93.69 137 ALA A N 1
ATOM 1076 C CA . ALA A 1 137 ? 0.816 3.980 -7.514 1.00 93.69 137 ALA A CA 1
ATOM 1077 C C . ALA A 1 137 ? -0.168 3.116 -6.717 1.00 93.69 137 ALA A C 1
ATOM 1079 O O . ALA A 1 137 ? -0.594 3.495 -5.625 1.00 93.69 137 ALA A O 1
ATOM 1080 N N . GLN A 1 138 ? -0.475 1.918 -7.219 1.00 96.31 138 GLN A N 1
ATOM 1081 C CA . GLN A 1 138 ? -1.285 0.937 -6.497 1.00 96.31 138 GLN A CA 1
ATOM 1082 C C . GLN A 1 138 ? -0.633 0.521 -5.168 1.00 96.31 138 GLN A C 1
ATOM 1084 O O . GLN A 1 138 ? -1.325 0.469 -4.151 1.00 96.31 138 GLN A O 1
ATOM 1089 N N . ALA A 1 139 ? 0.680 0.266 -5.151 1.00 97.06 139 ALA A N 1
ATOM 1090 C CA . ALA A 1 139 ? 1.411 -0.082 -3.932 1.00 97.06 139 ALA A CA 1
ATOM 1091 C C . ALA A 1 139 ? 1.449 1.077 -2.919 1.00 97.06 139 ALA A C 1
ATOM 1093 O O . ALA A 1 139 ? 1.167 0.868 -1.740 1.00 97.06 139 ALA A O 1
ATOM 1094 N N . VAL A 1 140 ? 1.713 2.309 -3.370 1.00 96.19 140 VAL A N 1
ATOM 1095 C CA . VAL A 1 140 ? 1.709 3.498 -2.501 1.00 96.19 140 VAL A CA 1
ATOM 1096 C C . VAL A 1 140 ? 0.329 3.734 -1.886 1.00 96.19 140 VAL A C 1
ATOM 1098 O O . VAL A 1 140 ? 0.241 4.034 -0.697 1.00 96.19 140 VAL A O 1
ATOM 1101 N N . LEU A 1 141 ? -0.756 3.529 -2.640 1.00 96.62 141 LEU A N 1
ATOM 1102 C CA . LEU A 1 141 ? -2.109 3.625 -2.089 1.00 96.62 141 LEU A CA 1
ATOM 1103 C C . LEU A 1 141 ? -2.339 2.608 -0.961 1.00 96.62 141 LEU A C 1
ATOM 1105 O O . LEU A 1 141 ? -2.940 2.946 0.057 1.00 96.62 141 LEU A O 1
ATOM 1109 N N . ILE A 1 142 ? -1.819 1.385 -1.088 1.00 98.00 142 ILE A N 1
ATOM 1110 C CA . ILE A 1 142 ? -1.867 0.409 0.006 1.00 98.00 142 ILE A CA 1
ATOM 1111 C C . ILE A 1 142 ? -1.072 0.903 1.221 1.00 98.00 142 ILE A C 1
ATOM 1113 O O . ILE A 1 142 ? -1.564 0.778 2.340 1.00 98.00 142 ILE A O 1
ATOM 1117 N N . TYR A 1 143 ? 0.114 1.488 1.036 1.00 97.19 143 TYR A N 1
ATOM 1118 C CA . TYR A 1 143 ? 0.912 2.019 2.150 1.00 97.19 143 TYR A CA 1
ATOM 1119 C C . TYR A 1 143 ? 0.229 3.201 2.851 1.00 97.19 143 TYR A C 1
ATOM 1121 O O . TYR A 1 143 ? 0.265 3.289 4.078 1.00 97.19 143 TYR A O 1
ATOM 1129 N N . LEU A 1 144 ? -0.469 4.062 2.104 1.00 95.69 144 LEU A N 1
ATOM 1130 C CA . LEU A 1 144 ? -1.311 5.121 2.670 1.00 95.69 144 LEU A CA 1
ATOM 1131 C C . LEU A 1 144 ? -2.462 4.543 3.499 1.00 95.69 144 LEU A C 1
ATOM 1133 O O . LEU A 1 144 ? -2.762 5.044 4.580 1.00 95.69 144 LEU A O 1
ATOM 1137 N N . ILE A 1 145 ? -3.080 3.458 3.031 1.00 96.19 145 ILE A N 1
ATOM 1138 C CA . ILE A 1 145 ? -4.116 2.763 3.796 1.00 96.19 145 ILE A CA 1
ATOM 1139 C C . ILE A 1 145 ? -3.520 2.151 5.062 1.00 96.19 145 ILE A C 1
ATOM 1141 O O . ILE A 1 145 ? -4.074 2.351 6.135 1.00 96.19 145 ILE A O 1
ATOM 1145 N N . MET A 1 146 ? -2.377 1.466 4.981 1.00 96.12 146 MET A N 1
ATOM 1146 C CA . MET A 1 146 ? -1.679 0.957 6.167 1.00 96.12 146 MET A CA 1
ATOM 1147 C C . MET A 1 146 ? -1.421 2.073 7.186 1.00 96.12 146 MET A C 1
ATOM 1149 O O . MET A 1 146 ? -1.666 1.868 8.369 1.00 96.12 146 MET A O 1
ATOM 1153 N N . LEU A 1 147 ? -1.005 3.259 6.730 1.00 94.56 147 LEU A N 1
ATOM 1154 C CA . LEU A 1 147 ? -0.765 4.427 7.582 1.00 94.56 147 LEU A CA 1
ATOM 1155 C C . LEU A 1 147 ? -2.040 4.944 8.250 1.00 94.56 147 LEU A C 1
ATOM 1157 O O . LEU A 1 147 ? -2.029 5.225 9.445 1.00 94.56 147 LEU A O 1
ATOM 1161 N N . ALA A 1 148 ? -3.137 5.028 7.498 1.00 91.94 148 ALA A N 1
ATOM 1162 C CA . ALA A 1 148 ? -4.437 5.426 8.029 1.00 91.94 148 ALA A CA 1
ATOM 1163 C C . ALA A 1 148 ? -4.981 4.420 9.058 1.00 91.94 148 ALA A C 1
ATOM 1165 O O . ALA A 1 148 ? -5.671 4.807 9.997 1.00 91.94 148 ALA A O 1
ATOM 1166 N N . VAL A 1 149 ? -4.678 3.130 8.886 1.00 91.44 149 VAL A N 1
ATOM 1167 C CA . VAL A 1 149 ? -5.118 2.056 9.788 1.00 91.44 149 VAL A CA 1
ATOM 1168 C C . VAL A 1 149 ? -4.225 1.912 11.020 1.00 91.44 149 VAL A C 1
ATOM 1170 O O . VAL A 1 149 ? -4.719 1.499 12.062 1.00 91.44 149 VAL A O 1
ATOM 1173 N N . ASP A 1 150 ? -2.933 2.230 10.920 1.00 87.56 150 ASP A N 1
ATOM 1174 C CA . ASP A 1 150 ? -1.981 2.145 12.040 1.00 87.56 150 ASP A CA 1
ATOM 1175 C C . ASP A 1 150 ? -2.121 3.304 13.041 1.00 87.56 150 ASP A C 1
ATOM 1177 O O . ASP A 1 150 ? -1.403 3.315 14.033 1.00 87.56 150 ASP A O 1
ATOM 1181 N N . GLU A 1 151 ? -3.010 4.276 12.775 1.00 78.19 151 GLU A N 1
ATOM 1182 C CA . GLU A 1 151 ? -3.254 5.467 13.615 1.00 78.19 151 GLU A CA 1
ATOM 1183 C C . GLU A 1 151 ? -1.949 6.163 14.051 1.00 78.19 151 GLU A C 1
ATOM 1185 O O . GLU A 1 151 ? -1.820 6.667 15.164 1.00 78.19 151 GLU A O 1
ATOM 1190 N N . ALA A 1 152 ? -0.949 6.172 13.163 1.00 73.31 152 ALA A N 1
ATOM 1191 C CA . ALA A 1 152 ? 0.391 6.635 13.493 1.00 73.31 152 ALA A CA 1
ATOM 1192 C C . ALA A 1 152 ? 0.400 8.130 13.859 1.00 73.31 152 ALA A C 1
ATOM 1194 O O . ALA A 1 152 ? -0.118 8.954 13.103 1.00 73.31 152 ALA A O 1
ATOM 1195 N N . GLU A 1 153 ? 1.079 8.483 14.957 1.00 72.75 153 GLU A N 1
ATOM 1196 C CA . GLU A 1 153 ? 1.223 9.872 15.439 1.00 72.75 153 GLU A CA 1
ATOM 1197 C C . GLU A 1 153 ? 1.769 10.818 14.349 1.00 72.75 153 GLU A C 1
ATOM 1199 O O . GLU A 1 153 ? 1.346 11.966 14.227 1.00 72.75 153 GLU A O 1
ATOM 1204 N N . ASP A 1 154 ? 2.631 10.295 13.474 1.00 81.06 154 ASP A N 1
ATOM 1205 C CA . ASP A 1 154 ? 3.288 11.027 12.389 1.00 81.06 154 ASP A CA 1
ATOM 1206 C C . ASP A 1 154 ? 2.587 10.889 11.022 1.00 81.06 154 ASP A C 1
ATOM 1208 O O . ASP A 1 154 ? 3.236 10.989 9.974 1.00 81.06 154 ASP A O 1
ATOM 1212 N N . MET A 1 155 ? 1.272 10.638 10.994 1.00 83.88 155 MET A N 1
ATOM 1213 C CA . MET A 1 155 ? 0.511 10.405 9.754 1.00 83.88 155 MET A CA 1
ATOM 1214 C C . MET A 1 155 ? 0.775 11.466 8.676 1.00 83.88 155 MET A C 1
ATOM 1216 O O . MET A 1 155 ? 0.985 11.121 7.517 1.00 83.88 155 MET A O 1
ATOM 1220 N N . SER A 1 156 ? 0.815 12.749 9.044 1.00 85.50 156 SER A N 1
ATOM 1221 C CA . SER A 1 156 ? 1.029 13.839 8.083 1.00 85.50 156 SER A CA 1
ATOM 1222 C C . SER A 1 156 ? 2.421 13.784 7.436 1.00 85.50 156 SER A C 1
ATOM 1224 O O . SER A 1 156 ? 2.543 13.808 6.211 1.00 85.50 156 SER A O 1
ATOM 1226 N N . SER A 1 157 ? 3.481 13.624 8.239 1.00 88.12 157 SER A N 1
ATOM 1227 C CA . SER A 1 157 ? 4.857 13.609 7.723 1.00 88.12 157 SER A CA 1
ATOM 1228 C C . SER A 1 157 ? 5.146 12.356 6.894 1.00 88.12 157 SER A C 1
ATOM 1230 O O . SER A 1 157 ? 5.818 12.430 5.867 1.00 88.12 157 SER A O 1
ATOM 1232 N N . ARG A 1 158 ? 4.620 11.199 7.316 1.00 88.44 158 ARG A N 1
ATOM 1233 C CA . ARG A 1 158 ? 4.727 9.933 6.577 1.00 88.44 158 ARG A CA 1
ATOM 1234 C C . ARG A 1 158 ? 3.911 9.975 5.291 1.00 88.44 158 ARG A C 1
ATOM 1236 O O . ARG A 1 158 ? 4.407 9.564 4.248 1.00 88.44 158 ARG A O 1
ATOM 1243 N N . GLY A 1 159 ? 2.699 10.522 5.350 1.00 89.12 159 GLY A N 1
ATOM 1244 C CA . GLY A 1 159 ? 1.830 10.699 4.191 1.00 89.12 159 GLY A CA 1
ATOM 1245 C C . GLY A 1 159 ? 2.465 11.588 3.124 1.00 89.12 159 GLY A C 1
ATOM 1246 O O . GLY A 1 159 ? 2.466 11.216 1.954 1.00 89.12 159 GLY A O 1
ATOM 1247 N N . ALA A 1 160 ? 3.080 12.707 3.521 1.00 88.44 160 ALA A N 1
ATOM 1248 C CA . ALA A 1 160 ? 3.796 13.587 2.598 1.00 88.44 160 ALA A CA 1
ATOM 1249 C C . ALA A 1 160 ? 4.922 12.847 1.855 1.00 88.44 160 ALA A C 1
ATOM 1251 O O . ALA A 1 160 ? 4.955 12.869 0.627 1.00 88.44 160 ALA A O 1
ATOM 1252 N N . ARG A 1 161 ? 5.769 12.098 2.577 1.00 88.25 161 ARG A N 1
ATOM 1253 C CA . ARG A 1 161 ? 6.856 11.309 1.965 1.00 8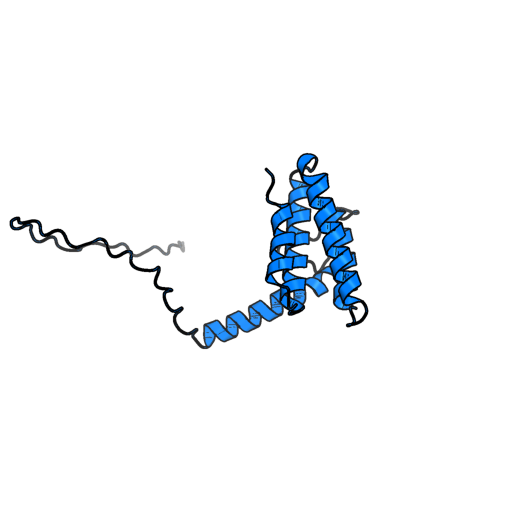8.25 161 ARG A CA 1
ATOM 1254 C C . ARG A 1 161 ? 6.355 10.255 0.979 1.00 88.25 161 ARG A C 1
ATOM 1256 O O . ARG A 1 161 ? 6.982 10.038 -0.051 1.00 88.25 161 ARG A O 1
ATOM 1263 N N . LEU A 1 162 ? 5.225 9.611 1.278 1.00 89.38 162 LEU A N 1
ATOM 1264 C CA . LEU A 1 162 ? 4.603 8.649 0.364 1.00 89.38 162 LEU A CA 1
ATOM 1265 C C . LEU A 1 162 ? 4.122 9.318 -0.933 1.00 89.38 162 LEU A C 1
ATOM 1267 O O . LEU A 1 162 ? 4.239 8.729 -2.005 1.00 89.38 162 LEU A O 1
ATOM 1271 N N . LEU A 1 163 ? 3.600 10.544 -0.847 1.00 88.75 163 LEU A N 1
ATOM 1272 C CA . LEU A 1 163 ? 3.084 11.286 -2.000 1.00 88.75 163 LEU A CA 1
ATOM 1273 C C . LEU A 1 163 ? 4.183 11.947 -2.845 1.00 88.75 163 LEU A C 1
ATOM 1275 O O . LEU A 1 163 ? 3.993 12.117 -4.049 1.00 88.75 163 LEU A O 1
ATOM 1279 N N . GLU A 1 164 ? 5.340 12.262 -2.258 1.00 86.69 164 GLU A N 1
ATOM 1280 C CA . GLU A 1 164 ? 6.495 12.824 -2.976 1.00 86.69 164 GLU A CA 1
ATOM 1281 C C . GLU A 1 164 ? 6.994 11.937 -4.128 1.00 86.69 164 GLU A C 1
ATOM 1283 O O . GLU A 1 164 ? 7.590 12.455 -5.069 1.00 86.69 164 GLU A O 1
ATOM 1288 N N . VAL A 1 165 ? 6.732 10.623 -4.109 1.00 82.75 165 VAL A N 1
ATOM 1289 C CA . VAL A 1 165 ? 7.113 9.705 -5.204 1.00 82.75 165 VAL A CA 1
ATOM 1290 C C . VAL A 1 165 ? 6.542 10.135 -6.555 1.00 82.75 165 VAL A C 1
ATOM 1292 O O . VAL A 1 165 ? 7.175 9.906 -7.581 1.00 82.75 165 VAL A O 1
ATOM 1295 N N . PHE A 1 166 ? 5.367 10.767 -6.572 1.00 77.50 166 PHE A N 1
ATOM 1296 C CA . PHE A 1 166 ? 4.703 11.183 -7.812 1.00 77.50 166 PHE A CA 1
ATOM 1297 C C . PHE A 1 166 ? 4.971 12.640 -8.187 1.00 77.50 166 PHE A C 1
ATOM 1299 O O . PHE A 1 166 ? 4.511 13.095 -9.234 1.00 77.50 166 PHE A O 1
ATOM 1306 N N . GLN A 1 167 ? 5.718 13.378 -7.365 1.00 72.56 167 GLN A N 1
ATOM 1307 C CA . GLN A 1 167 ? 6.170 14.725 -7.694 1.00 72.56 167 GLN A CA 1
ATOM 1308 C C . GLN A 1 167 ? 7.439 14.624 -8.546 1.00 72.56 167 GLN A C 1
ATOM 1310 O O . GLN A 1 167 ? 8.554 14.859 -8.086 1.00 72.56 167 GLN A O 1
ATOM 1315 N N . VAL A 1 168 ? 7.260 14.211 -9.800 1.00 58.72 168 VAL A N 1
ATOM 1316 C CA . VAL A 1 168 ? 8.325 14.224 -10.806 1.00 58.72 168 VAL A CA 1
ATOM 1317 C C . VAL A 1 168 ? 8.507 15.677 -11.262 1.00 58.72 168 VAL A C 1
ATOM 1319 O O . VAL A 1 168 ? 7.545 16.297 -11.718 1.00 58.72 168 VAL A O 1
ATOM 1322 N N . SER A 1 169 ? 9.710 16.226 -11.053 1.00 47.94 169 SER A N 1
ATOM 1323 C CA . SER A 1 169 ? 10.137 17.556 -11.533 1.00 47.94 169 SER A CA 1
ATOM 1324 C C . SER A 1 169 ? 10.747 17.463 -12.924 1.00 47.94 169 SER A C 1
ATOM 1326 O O . SER A 1 169 ? 11.523 16.504 -13.135 1.00 47.94 169 SER A O 1
#

Sequence (169 aa):
MAEKTSATSESLQSLEVLPLDEAAPAQSTEAVEEPATLTALKQSSPEAEASATILMHCIRSYPQMMLRRQTFPPFIHPHWHTERLPENLVNCMSIAQLFVTRTLENSPFLWRTIDNEVSRFKNEANEMDARVVQTAAQAVLIYLIMLAVDEAEDMSSRGARLLEVFQVS

Radius of gyration: 25.83 Å; chains: 1; bounding box: 62×74×48 Å

Foldseek 3Di:
DDDDDDDDDDDDDDDDDDDDDDDDDDDDDDPPPPDPPPDPDDPDDPVRVVVVVVVLVLLLCQLVLLLALVSHDPLDHSPPVDPDDPPLSVLLSVLSVCLVPDDPVCVVVSLVSVLVSLVVLLVCVVVDDPVNVSSNVVSLSNVLSSLVNVVDPCNPVSNVSSVVSPPDD

Secondary structure (DSSP, 8-state):
--------------------------------------PPPPPPPHHHHHHHHHHHHHHHHHHHHTTSGGG--TTS---TT-SSPPHHHHHHHHHHHHHHT--TTTHHHHHHHHHHHHHHHHHHTTT--HHHHHHHHHHHHHHHHHHHHTT-TTHHHHHHHHHGGG---